Protein AF-A0A358HWW7-F1 (afdb_monomer_lite)

Sequence (74 aa):
NRFMDGFQDSISVIFHFHYRWSKKNQVGRNGFAVQEHLEIIDAILRQDQGAATAALERHLETAHQTFLASLQRD

Secondary structure (DSSP, 8-state):
-HHHHHHHHHHHHHHHHHHHS-TTSHHHHHHHHHHHHHHHHHHHHTT-HHHHHHHHHHHHHHHHHHHHHHHTT-

Foldseek 3Di:
DVVVVVVVVLVVVLVVVLVPADPPCNPVLVVVLVVLVVQLVVCVVVVNPVSNVVSVVVSSVSSVVVVVVRVVVD

Radius of gyration: 13.19 Å; chains: 1; bounding box: 31×26×34 Å

Structure (mmCIF, N/CA/C/O backbone):
data_AF-A0A358HWW7-F1
#
_entry.id   AF-A0A358HWW7-F1
#
loop_
_atom_site.group_PDB
_atom_site.id
_atom_site.type_symbol
_atom_site.label_atom_id
_atom_site.label_alt_id
_atom_site.label_comp_id
_atom_site.label_asym_id
_atom_site.label_entity_id
_atom_site.label_seq_id
_atom_site.pdbx_PDB_ins_code
_atom_site.Cartn_x
_atom_site.Cartn_y
_atom_site.Cartn_z
_atom_site.occupancy
_atom_site.B_iso_or_equiv
_atom_site.auth_seq_id
_atom_site.auth_comp_id
_atom_site.auth_asym_id
_atom_site.auth_atom_id
_atom_site.pdbx_PDB_model_num
ATOM 1 N N . ASN A 1 1 ? -12.738 12.193 2.986 1.00 52.75 1 ASN A N 1
ATOM 2 C CA . ASN A 1 1 ? -12.079 11.645 4.201 1.00 52.75 1 ASN A CA 1
ATOM 3 C C . ASN A 1 1 ? -10.616 11.672 3.841 1.00 52.75 1 ASN A C 1
ATOM 5 O O . ASN A 1 1 ? -10.256 10.922 2.949 1.00 52.75 1 ASN A O 1
ATOM 9 N N . ARG A 1 2 ? -9.810 12.530 4.480 1.00 55.00 2 ARG A N 1
ATOM 10 C CA . ARG A 1 2 ? -8.403 12.781 4.113 1.00 55.00 2 ARG A CA 1
ATOM 11 C C . ARG A 1 2 ? -7.594 11.506 3.836 1.00 55.00 2 ARG A C 1
ATOM 13 O O . ARG A 1 2 ? -6.720 11.520 2.980 1.00 55.00 2 ARG A O 1
ATOM 20 N N . PHE A 1 3 ? -7.891 10.424 4.555 1.00 58.69 3 PHE A N 1
ATOM 21 C CA . PHE A 1 3 ? -7.254 9.126 4.354 1.00 58.69 3 PHE A CA 1
ATOM 22 C C . PHE A 1 3 ? -7.609 8.494 2.997 1.00 58.69 3 PHE A C 1
ATOM 24 O O . PHE A 1 3 ? -6.721 8.066 2.272 1.00 58.69 3 PHE A O 1
ATOM 31 N N . MET A 1 4 ? -8.893 8.494 2.627 1.00 56.12 4 MET A N 1
ATOM 32 C CA . MET A 1 4 ? -9.367 7.964 1.342 1.00 56.12 4 MET A CA 1
ATOM 33 C C . MET A 1 4 ? -8.936 8.819 0.147 1.00 56.12 4 MET A C 1
ATOM 35 O O . MET A 1 4 ? -8.673 8.279 -0.923 1.00 56.12 4 MET A O 1
ATOM 39 N N . ASP A 1 5 ? -8.824 10.133 0.341 1.00 61.22 5 ASP A N 1
ATOM 40 C CA . ASP A 1 5 ? -8.420 11.049 -0.728 1.00 61.22 5 ASP A CA 1
ATOM 41 C C . ASP A 1 5 ? -6.929 10.841 -1.079 1.00 61.22 5 ASP A C 1
ATOM 43 O O . ASP A 1 5 ? -6.592 10.617 -2.238 1.00 61.22 5 ASP A O 1
ATOM 47 N N . GLY A 1 6 ? -6.038 10.765 -0.078 1.00 60.03 6 GLY A N 1
ATOM 48 C CA . GLY A 1 6 ? -4.623 10.418 -0.309 1.00 60.03 6 GLY A CA 1
ATOM 49 C C . GLY A 1 6 ? -4.400 8.968 -0.776 1.00 60.03 6 GLY A C 1
ATOM 50 O O . GLY A 1 6 ? -3.432 8.670 -1.483 1.00 60.03 6 GLY A O 1
ATOM 51 N N . PHE A 1 7 ? -5.315 8.062 -0.414 1.00 65.00 7 PHE A N 1
ATOM 52 C CA . PHE A 1 7 ? -5.340 6.677 -0.884 1.00 65.00 7 PHE A CA 1
ATOM 53 C C . PHE A 1 7 ? -5.623 6.586 -2.390 1.00 65.00 7 PHE A C 1
ATOM 55 O O . PHE A 1 7 ? -4.910 5.867 -3.090 1.00 65.00 7 PHE A O 1
ATOM 62 N N . GLN A 1 8 ? -6.603 7.336 -2.911 1.00 63.09 8 GLN A N 1
ATOM 63 C CA . GLN A 1 8 ? -6.911 7.331 -4.346 1.00 63.09 8 GLN A CA 1
ATOM 64 C C . GLN A 1 8 ? -5.741 7.822 -5.203 1.00 63.09 8 GLN A C 1
ATOM 66 O O . GLN A 1 8 ? -5.466 7.216 -6.239 1.00 63.09 8 GLN A O 1
ATOM 71 N N . ASP A 1 9 ? -5.020 8.853 -4.762 1.00 64.25 9 ASP A N 1
ATOM 72 C CA . ASP A 1 9 ? -3.873 9.383 -5.507 1.00 64.25 9 ASP A CA 1
ATOM 73 C C . ASP A 1 9 ? -2.717 8.373 -5.570 1.00 64.25 9 ASP A C 1
ATOM 75 O O . ASP A 1 9 ? -2.140 8.140 -6.636 1.00 64.25 9 ASP A O 1
ATOM 79 N N . SER A 1 10 ? -2.427 7.703 -4.451 1.00 62.59 10 SER A N 1
ATOM 80 C CA . SER A 1 10 ? -1.349 6.707 -4.372 1.00 62.59 10 SER A CA 1
ATOM 81 C C . SER A 1 10 ? -1.666 5.454 -5.201 1.00 62.59 10 SER A C 1
ATOM 83 O O . SER A 1 10 ? -0.825 4.977 -5.965 1.00 62.59 10 SER A O 1
ATOM 85 N N . ILE A 1 11 ? -2.908 4.961 -5.120 1.00 63.88 11 ILE A N 1
ATOM 86 C CA . ILE A 1 11 ? -3.408 3.834 -5.924 1.00 63.88 11 ILE A CA 1
ATOM 87 C C . ILE A 1 11 ? -3.377 4.182 -7.418 1.00 63.88 11 ILE A C 1
ATOM 89 O O . ILE A 1 11 ? -2.946 3.364 -8.227 1.00 63.88 11 ILE A O 1
ATOM 93 N N . SER A 1 12 ? -3.787 5.395 -7.798 1.00 67.62 12 SER A N 1
ATOM 94 C CA . SER A 1 12 ? -3.830 5.831 -9.199 1.00 67.62 12 SER A CA 1
ATOM 95 C C . SER A 1 12 ? -2.449 5.788 -9.857 1.00 67.62 12 SER A C 1
ATOM 97 O O . SER A 1 12 ? -2.307 5.260 -10.962 1.00 67.62 12 SER A O 1
ATOM 99 N N . VAL A 1 13 ? -1.407 6.249 -9.155 1.00 66.12 13 VAL A N 1
ATOM 100 C CA . VAL A 1 13 ? -0.019 6.160 -9.633 1.00 66.12 13 VAL A CA 1
ATOM 101 C C . VAL A 1 13 ? 0.397 4.699 -9.804 1.00 66.12 13 VAL A C 1
ATOM 103 O O . VAL A 1 13 ? 0.853 4.312 -10.880 1.00 66.12 13 VAL A O 1
ATOM 106 N N . ILE A 1 14 ? 0.180 3.861 -8.788 1.00 64.56 14 ILE A N 1
ATOM 107 C CA . ILE A 1 14 ? 0.566 2.444 -8.829 1.00 64.56 14 ILE A CA 1
ATOM 108 C C . ILE A 1 14 ? -0.123 1.730 -9.999 1.00 64.56 14 ILE A C 1
ATOM 110 O O . ILE A 1 14 ? 0.558 1.091 -10.801 1.00 64.56 14 ILE A O 1
ATOM 114 N N . PHE A 1 15 ? -1.438 1.901 -10.169 1.00 60.81 15 PHE A N 1
ATOM 115 C CA . PHE A 1 15 ? -2.209 1.308 -11.267 1.00 60.81 15 PHE A CA 1
ATOM 116 C C . PHE A 1 15 ? -1.777 1.838 -12.640 1.00 60.81 15 PHE A C 1
ATOM 118 O O . PHE A 1 15 ? -1.601 1.048 -13.571 1.00 60.81 15 PHE A O 1
ATOM 125 N N . HIS A 1 16 ? -1.561 3.149 -12.783 1.00 63.47 16 HIS A N 1
ATOM 126 C CA . HIS A 1 16 ? -1.142 3.746 -14.052 1.00 63.47 16 HIS A CA 1
ATOM 127 C C . HIS A 1 16 ? 0.188 3.161 -14.546 1.00 63.47 16 HIS A C 1
ATOM 129 O O . HIS A 1 16 ? 0.340 2.867 -15.734 1.00 63.47 16 HIS A O 1
ATOM 135 N N . PHE A 1 17 ? 1.134 2.927 -13.635 1.00 56.03 17 PHE A N 1
ATOM 136 C CA .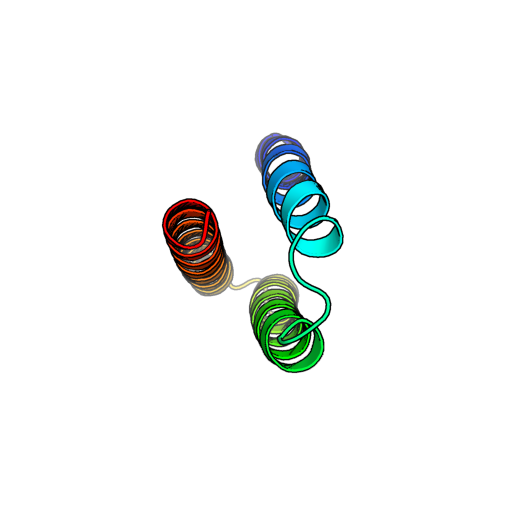 PHE A 1 17 ? 2.417 2.316 -13.972 1.00 56.03 17 PHE A CA 1
ATOM 137 C C . PHE A 1 17 ? 2.335 0.786 -14.106 1.00 56.03 17 PHE A C 1
ATOM 139 O O . PHE A 1 17 ? 2.970 0.233 -15.007 1.00 56.03 17 PHE A O 1
ATOM 146 N N . HIS A 1 18 ? 1.502 0.099 -13.311 1.00 58.25 18 HIS A N 1
ATOM 147 C CA . HIS A 1 18 ? 1.318 -1.356 -13.405 1.00 58.25 18 HIS A CA 1
ATOM 148 C C . HIS A 1 18 ? 0.771 -1.792 -14.766 1.00 58.25 18 HIS A C 1
ATOM 150 O O . HIS A 1 18 ? 1.294 -2.728 -15.366 1.00 58.25 18 HIS A O 1
ATOM 156 N N . TYR A 1 19 ? -0.246 -1.104 -15.293 1.00 53.59 19 TYR A N 1
ATOM 157 C CA . TYR A 1 19 ? -0.875 -1.480 -16.565 1.00 53.59 19 TYR A CA 1
ATOM 158 C C . TYR A 1 19 ? -0.030 -1.139 -17.796 1.00 53.59 19 TYR A C 1
ATOM 160 O O . TYR A 1 19 ? -0.228 -1.731 -18.859 1.00 53.59 19 TYR A O 1
ATOM 168 N N . ARG A 1 20 ? 0.920 -0.204 -17.674 1.00 54.50 20 ARG A N 1
ATOM 169 C CA . ARG A 1 20 ? 1.713 0.278 -18.809 1.00 54.50 20 ARG A CA 1
ATOM 170 C C . ARG A 1 20 ? 3.002 -0.514 -19.041 1.00 54.50 20 ARG A C 1
ATOM 172 O O . ARG A 1 20 ? 3.542 -0.426 -20.141 1.00 54.50 20 ARG A O 1
ATOM 179 N N . TRP A 1 21 ? 3.481 -1.307 -18.072 1.00 57.06 21 TRP A N 1
ATOM 180 C CA . TRP A 1 21 ? 4.814 -1.920 -18.159 1.00 57.06 21 TRP A CA 1
ATOM 181 C C . TRP A 1 21 ? 4.833 -3.457 -18.007 1.00 57.06 21 TRP A C 1
ATOM 183 O O . TRP A 1 21 ? 4.654 -4.026 -16.932 1.00 57.06 21 TRP A O 1
ATOM 193 N N . SER A 1 22 ? 5.177 -4.115 -19.124 1.00 49.97 22 SER A N 1
ATOM 194 C CA . SER A 1 22 ? 5.593 -5.522 -19.290 1.00 49.97 22 SER A CA 1
ATOM 19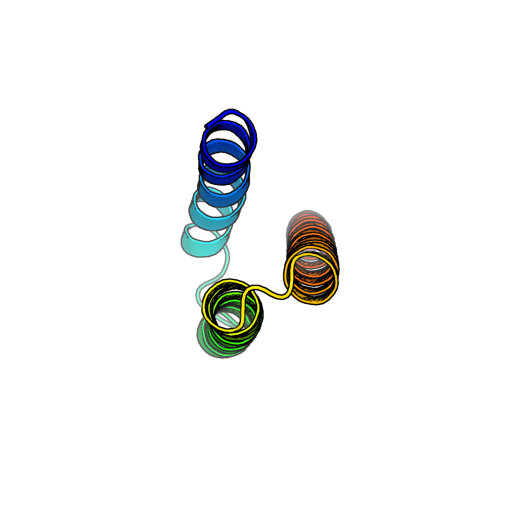5 C C . SER A 1 22 ? 4.512 -6.622 -19.323 1.00 49.97 22 SER A C 1
ATOM 197 O O . SER A 1 22 ? 4.296 -7.368 -18.361 1.00 49.97 22 SER A O 1
ATOM 199 N N . LYS A 1 23 ? 3.987 -6.856 -20.540 1.00 53.78 23 LYS A N 1
ATOM 200 C CA . LYS A 1 23 ? 3.058 -7.948 -20.906 1.00 53.78 23 LYS A CA 1
ATOM 201 C C . LYS A 1 23 ? 3.545 -9.376 -20.588 1.00 53.78 23 LYS A C 1
ATOM 203 O O . LYS A 1 23 ? 2.734 -10.294 -20.613 1.00 53.78 23 LYS A O 1
ATOM 208 N N . LYS A 1 24 ? 4.838 -9.601 -20.303 1.00 54.66 24 LYS A N 1
ATOM 209 C CA . LYS A 1 24 ? 5.415 -10.952 -20.111 1.00 54.66 24 LYS A CA 1
ATOM 210 C C . LYS A 1 24 ? 5.224 -11.536 -18.702 1.00 54.66 24 LYS A C 1
ATOM 212 O O . LYS A 1 24 ? 5.046 -12.740 -18.588 1.00 54.66 24 LYS A O 1
ATOM 217 N N . ASN A 1 25 ? 5.190 -10.701 -17.656 1.00 56.91 25 ASN A N 1
ATOM 218 C CA . ASN A 1 25 ? 5.026 -11.128 -16.249 1.00 56.91 25 ASN A CA 1
ATOM 219 C C . ASN A 1 25 ? 3.799 -10.470 -15.583 1.00 56.91 25 ASN A C 1
ATOM 221 O O . ASN A 1 25 ? 3.778 -10.248 -14.371 1.00 56.91 25 ASN A O 1
ATOM 225 N N . GLN A 1 26 ? 2.808 -10.076 -16.386 1.00 58.38 26 GLN A N 1
ATOM 226 C CA . GLN A 1 26 ? 1.660 -9.274 -15.952 1.00 58.38 26 GLN A CA 1
ATOM 227 C C . GLN A 1 26 ? 0.693 -10.074 -15.063 1.00 58.38 26 GLN A C 1
ATOM 229 O O . GLN A 1 26 ? 0.199 -9.555 -14.071 1.00 58.38 26 GLN A O 1
ATOM 234 N N . VAL A 1 27 ? 0.455 -11.352 -15.388 1.00 61.06 27 VAL A N 1
ATOM 235 C CA . VAL A 1 27 ? -0.586 -12.174 -14.740 1.00 61.06 27 VAL A CA 1
ATOM 236 C C . VAL A 1 27 ? -0.235 -12.508 -13.289 1.00 61.06 27 VAL A C 1
ATOM 238 O O . VAL A 1 27 ? -1.061 -12.317 -12.404 1.00 61.06 27 VAL A O 1
ATOM 241 N N . GLY A 1 28 ? 1.002 -12.947 -13.025 1.00 62.84 28 GLY A N 1
ATOM 242 C CA . GLY A 1 28 ? 1.440 -13.281 -11.664 1.00 62.84 28 GLY A CA 1
ATOM 243 C C . GLY A 1 28 ? 1.516 -12.062 -10.739 1.00 62.84 28 GLY A C 1
ATOM 244 O O . GLY A 1 28 ? 1.110 -12.143 -9.585 1.00 62.84 28 GLY A O 1
ATOM 245 N N . ARG A 1 29 ? 1.970 -10.912 -11.258 1.00 65.75 29 ARG A N 1
ATOM 246 C CA . ARG A 1 29 ? 2.069 -9.662 -10.483 1.00 65.75 29 ARG A CA 1
ATOM 247 C C . ARG A 1 29 ? 0.703 -9.031 -10.211 1.00 65.75 29 ARG A C 1
ATOM 249 O O . ARG A 1 29 ? 0.449 -8.646 -9.077 1.00 65.75 29 ARG A O 1
ATOM 256 N N . ASN A 1 30 ? -0.204 -9.029 -11.193 1.00 70.62 30 ASN A N 1
ATOM 257 C CA . ASN A 1 30 ? -1.588 -8.606 -10.957 1.00 70.62 30 ASN A CA 1
ATOM 258 C C . ASN A 1 30 ? -2.297 -9.519 -9.952 1.00 70.62 30 ASN A C 1
ATOM 260 O O . ASN A 1 30 ? -3.041 -9.021 -9.117 1.00 70.62 30 ASN A O 1
ATOM 264 N N . GLY A 1 31 ? -2.068 -10.836 -10.009 1.00 76.06 31 GLY A N 1
ATOM 265 C CA . GLY A 1 31 ? -2.635 -11.767 -9.031 1.00 76.06 31 GLY A CA 1
ATOM 266 C C . GLY A 1 31 ? -2.179 -11.459 -7.603 1.00 76.06 31 GLY A C 1
ATOM 267 O O . GLY A 1 31 ? -3.004 -11.416 -6.695 1.00 76.06 31 GLY A O 1
ATOM 268 N N . PHE A 1 32 ? -0.887 -11.172 -7.421 1.00 81.75 32 PHE A N 1
ATOM 269 C CA . PHE A 1 32 ? -0.332 -10.799 -6.119 1.00 81.75 32 PHE A CA 1
ATOM 270 C C . PHE A 1 32 ? -0.910 -9.475 -5.596 1.00 81.75 32 PHE A C 1
ATOM 272 O O . PHE A 1 32 ? -1.400 -9.428 -4.473 1.00 81.75 32 PHE A O 1
ATOM 279 N N . ALA A 1 33 ? -0.962 -8.434 -6.433 1.00 83.94 33 ALA A N 1
ATOM 280 C CA . ALA A 1 33 ? -1.536 -7.144 -6.048 1.00 83.94 33 ALA A CA 1
ATOM 281 C C . ALA A 1 33 ? -3.032 -7.245 -5.691 1.00 83.94 33 ALA A C 1
ATOM 283 O O . ALA A 1 33 ? -3.489 -6.633 -4.729 1.00 83.94 33 ALA A O 1
ATOM 284 N N . VAL A 1 34 ? -3.808 -8.051 -6.429 1.00 86.25 34 VAL A N 1
ATOM 285 C CA . VAL A 1 34 ? -5.223 -8.306 -6.106 1.00 86.25 34 VAL A CA 1
ATOM 286 C C . VAL A 1 34 ? -5.364 -8.968 -4.736 1.00 86.25 34 VAL A C 1
ATOM 288 O O . VAL A 1 34 ? -6.247 -8.582 -3.974 1.00 86.25 34 VAL A O 1
ATOM 291 N N . GLN A 1 35 ? -4.495 -9.923 -4.400 1.00 90.25 35 GLN A N 1
ATOM 292 C CA . GLN A 1 35 ? -4.514 -10.567 -3.089 1.00 90.25 35 GLN A CA 1
ATOM 293 C C . GLN A 1 35 ? -4.245 -9.559 -1.962 1.00 90.25 35 GLN A C 1
ATOM 295 O O . GLN A 1 35 ? -4.991 -9.523 -0.986 1.00 90.25 35 GLN A O 1
ATOM 300 N N . GLU A 1 36 ? -3.247 -8.689 -2.126 1.00 90.69 36 GLU A N 1
ATOM 301 C CA . GLU A 1 36 ? -2.951 -7.630 -1.152 1.00 90.69 36 GLU A CA 1
ATOM 302 C C . GLU A 1 36 ? -4.119 -6.642 -0.998 1.00 90.69 36 GLU A C 1
ATOM 304 O O . GLU A 1 36 ? -4.469 -6.253 0.116 1.00 90.69 36 GLU A O 1
ATOM 309 N N . HIS A 1 37 ? -4.786 -6.273 -2.096 1.00 90.38 37 HIS A N 1
ATOM 310 C CA . HIS A 1 37 ? -5.983 -5.433 -2.032 1.00 90.38 37 HIS A CA 1
ATOM 311 C C . HIS A 1 37 ? -7.132 -6.095 -1.271 1.00 90.38 37 HIS A C 1
ATOM 313 O O . HIS A 1 37 ? -7.811 -5.427 -0.488 1.00 90.38 37 HIS A O 1
ATOM 319 N N . LEU A 1 38 ? -7.353 -7.396 -1.476 1.00 94.50 38 LEU A N 1
ATOM 320 C CA . LEU A 1 38 ? -8.376 -8.137 -0.742 1.00 94.50 38 LEU A CA 1
ATOM 321 C C . LEU A 1 38 ? -8.071 -8.176 0.760 1.00 94.50 38 LEU A C 1
ATOM 323 O O . LEU A 1 38 ? -8.996 -8.021 1.549 1.00 94.50 38 LEU A O 1
ATOM 327 N N . GLU A 1 39 ? -6.804 -8.296 1.163 1.00 94.12 39 GLU A N 1
ATOM 328 C CA . GLU A 1 39 ? -6.402 -8.242 2.577 1.00 94.12 39 GLU A CA 1
ATOM 329 C C . GLU A 1 39 ? -6.711 -6.882 3.224 1.00 94.12 39 GLU A C 1
ATOM 331 O O . GLU A 1 39 ? -7.200 -6.831 4.354 1.00 94.12 39 GLU A O 1
ATOM 336 N N . ILE A 1 40 ? -6.494 -5.779 2.499 1.00 93.12 40 ILE A N 1
ATOM 337 C CA . ILE A 1 40 ? -6.864 -4.431 2.959 1.00 93.12 40 ILE A CA 1
ATOM 338 C C . ILE A 1 40 ? -8.385 -4.326 3.138 1.00 93.12 40 ILE A C 1
ATOM 340 O O . ILE A 1 40 ? -8.859 -3.867 4.179 1.00 93.12 40 ILE A O 1
ATOM 344 N N . ILE A 1 41 ? -9.156 -4.758 2.134 1.00 93.31 41 ILE A N 1
ATOM 345 C CA . ILE A 1 41 ? -10.626 -4.698 2.161 1.00 93.31 41 ILE A CA 1
ATOM 346 C C . ILE A 1 41 ? -11.173 -5.539 3.316 1.00 93.31 41 ILE A C 1
ATOM 348 O O . ILE A 1 41 ? -12.039 -5.079 4.056 1.00 93.31 41 ILE A O 1
ATOM 352 N N . ASP A 1 42 ? -10.650 -6.745 3.500 1.00 95.75 42 ASP A N 1
ATOM 353 C CA . ASP A 1 42 ? -11.068 -7.676 4.544 1.00 95.75 42 ASP A CA 1
ATOM 354 C C . ASP A 1 42 ? -10.799 -7.110 5.951 1.00 95.75 42 ASP A C 1
ATOM 356 O O . ASP A 1 42 ? -11.666 -7.157 6.824 1.00 95.75 42 ASP A O 1
ATOM 360 N N . ALA A 1 43 ? -9.647 -6.465 6.163 1.00 94.69 43 ALA A N 1
ATOM 361 C CA . ALA A 1 43 ? -9.346 -5.777 7.418 1.00 94.69 43 ALA A CA 1
ATOM 362 C C . ALA A 1 43 ? -10.289 -4.588 7.692 1.00 94.69 43 ALA A C 1
ATOM 364 O O . ALA A 1 43 ? -10.776 -4.426 8.815 1.00 94.69 43 ALA A O 1
ATOM 365 N N . ILE A 1 44 ? -10.616 -3.797 6.662 1.00 93.19 44 ILE A N 1
ATOM 366 C CA . ILE A 1 44 ? -11.593 -2.700 6.768 1.00 93.19 44 ILE A CA 1
ATOM 367 C C . ILE A 1 44 ? -12.984 -3.243 7.116 1.00 93.19 44 ILE A C 1
ATOM 369 O O . ILE A 1 44 ? -13.653 -2.690 7.990 1.00 93.19 44 ILE A O 1
ATOM 373 N N . LEU A 1 45 ? -13.419 -4.329 6.468 1.00 95.00 45 LEU A N 1
ATOM 374 C CA . LEU A 1 45 ? -14.719 -4.960 6.726 1.00 95.00 45 LEU A CA 1
ATOM 375 C C . LEU A 1 45 ? -14.825 -5.508 8.154 1.00 95.00 45 LEU A C 1
ATOM 377 O O . LEU A 1 45 ? -15.903 -5.460 8.744 1.00 95.00 45 LEU A O 1
ATOM 381 N N . ARG A 1 46 ? -13.711 -5.963 8.738 1.00 96.69 46 ARG A N 1
ATOM 382 C CA . ARG A 1 46 ? -13.628 -6.359 10.154 1.00 96.69 46 ARG A CA 1
ATOM 383 C C . ARG A 1 46 ? -13.518 -5.187 11.130 1.00 96.69 46 ARG A C 1
ATOM 385 O O . ARG A 1 46 ? -13.466 -5.417 12.333 1.00 96.69 46 ARG A O 1
ATOM 392 N N . GLN A 1 47 ? -13.486 -3.951 10.631 1.00 95.44 47 GLN A N 1
ATOM 393 C CA . GLN A 1 47 ? -13.251 -2.735 11.415 1.00 95.44 47 GLN A CA 1
ATOM 394 C C . GLN A 1 47 ? -11.922 -2.751 12.194 1.00 95.44 47 GLN A C 1
ATOM 396 O O . GLN A 1 47 ? -11.763 -2.026 13.177 1.00 95.44 47 GLN A O 1
ATOM 401 N N . ASP A 1 48 ? -10.947 -3.536 11.732 1.00 96.19 48 ASP A N 1
ATOM 402 C CA . ASP A 1 48 ? -9.618 -3.610 12.328 1.00 96.19 48 ASP A CA 1
ATOM 403 C C . ASP A 1 48 ? -8.690 -2.606 11.638 1.00 96.19 48 ASP A C 1
ATOM 405 O O . ASP A 1 48 ? -8.072 -2.872 10.604 1.00 96.19 48 ASP A O 1
ATOM 409 N N . GLN A 1 49 ? -8.611 -1.409 12.219 1.00 91.38 49 GLN A N 1
ATOM 410 C CA . GLN A 1 49 ? -7.777 -0.330 11.691 1.00 91.38 49 GLN A CA 1
ATOM 411 C C . GLN A 1 49 ? -6.281 -0.664 11.721 1.00 91.38 49 GLN A C 1
ATOM 413 O O . GLN A 1 49 ? -5.543 -0.217 10.839 1.00 91.38 49 GLN A O 1
ATOM 418 N N . GLY A 1 50 ? -5.832 -1.447 12.708 1.00 93.81 50 GLY A N 1
ATOM 419 C CA . GLY A 1 50 ? -4.435 -1.857 12.819 1.00 93.81 50 GLY A CA 1
ATOM 420 C C . GLY A 1 50 ? -4.062 -2.792 11.675 1.00 93.81 50 GLY A C 1
ATOM 421 O O . GLY A 1 50 ? -3.103 -2.531 10.947 1.00 93.81 50 GLY A O 1
ATOM 422 N N . ALA A 1 51 ? -4.881 -3.821 11.452 1.00 92.38 51 ALA A N 1
ATOM 423 C CA . ALA A 1 51 ? -4.696 -4.749 10.342 1.00 92.38 51 ALA A CA 1
ATOM 424 C C . ALA A 1 51 ? -4.816 -4.055 8.977 1.00 92.38 51 ALA A C 1
ATOM 426 O O . ALA A 1 51 ? -4.023 -4.341 8.080 1.00 92.38 51 ALA A O 1
ATOM 427 N N . ALA A 1 52 ? -5.750 -3.112 8.819 1.00 91.06 52 ALA A N 1
ATOM 428 C CA . ALA A 1 52 ? -5.928 -2.380 7.566 1.00 91.06 52 ALA A CA 1
ATOM 429 C C . ALA A 1 52 ? -4.706 -1.511 7.233 1.00 91.06 52 ALA A C 1
ATOM 431 O O . ALA A 1 52 ? -4.254 -1.492 6.089 1.00 91.06 52 ALA A O 1
ATOM 432 N N . THR A 1 53 ? -4.141 -0.838 8.240 1.00 91.12 53 THR A N 1
ATOM 433 C CA . THR A 1 53 ? -2.930 -0.020 8.078 1.00 91.12 53 THR A CA 1
ATOM 434 C C . THR A 1 53 ? -1.736 -0.896 7.708 1.00 91.12 53 THR A C 1
ATOM 436 O O . THR A 1 53 ? -1.079 -0.637 6.704 1.00 91.12 53 THR A O 1
ATOM 439 N N . ALA A 1 54 ? -1.514 -1.991 8.440 1.00 93.69 54 ALA A N 1
ATOM 440 C CA . ALA A 1 54 ? -0.412 -2.912 8.167 1.00 93.69 54 ALA A CA 1
ATOM 441 C C . ALA A 1 54 ? -0.529 -3.593 6.788 1.00 93.69 54 ALA A C 1
ATOM 443 O O . ALA A 1 54 ? 0.471 -3.804 6.102 1.00 93.69 54 ALA A O 1
ATOM 444 N N . ALA A 1 55 ? -1.744 -3.945 6.353 1.00 92.31 55 ALA A N 1
ATOM 445 C CA . ALA A 1 55 ? -1.979 -4.492 5.018 1.00 92.31 55 ALA A CA 1
ATOM 446 C C . ALA A 1 55 ? -1.680 -3.461 3.917 1.00 92.31 55 ALA A C 1
ATOM 448 O O . ALA A 1 55 ? -1.071 -3.802 2.903 1.00 92.31 55 ALA A O 1
ATOM 449 N N . LEU A 1 56 ? -2.051 -2.197 4.135 1.00 88.50 56 LEU A N 1
ATOM 450 C CA . LEU A 1 56 ? -1.769 -1.116 3.195 1.00 88.50 56 LEU A CA 1
ATOM 451 C C . LEU A 1 56 ? -0.269 -0.820 3.091 1.00 88.50 56 LEU A C 1
ATOM 453 O O . LEU A 1 56 ? 0.244 -0.678 1.984 1.00 88.50 56 LEU A O 1
ATOM 457 N N . GLU A 1 57 ? 0.443 -0.765 4.216 1.00 90.62 57 GLU A N 1
ATOM 458 C CA . GLU A 1 57 ? 1.898 -0.572 4.235 1.00 90.62 57 GLU A CA 1
ATOM 459 C C . GLU A 1 57 ? 2.621 -1.672 3.449 1.00 90.62 57 GLU A C 1
ATOM 461 O O . GLU A 1 57 ? 3.480 -1.370 2.620 1.00 90.62 57 GLU A O 1
ATOM 466 N N . ARG A 1 58 ? 2.218 -2.939 3.632 1.00 92.12 58 ARG A N 1
ATOM 467 C CA . ARG A 1 58 ? 2.756 -4.060 2.844 1.00 92.12 58 ARG A CA 1
ATOM 468 C C . ARG A 1 58 ? 2.510 -3.887 1.347 1.00 92.12 58 ARG A C 1
ATOM 470 O O . ARG A 1 58 ? 3.445 -4.045 0.569 1.00 92.12 58 ARG A O 1
ATOM 477 N N . HIS A 1 59 ? 1.294 -3.514 0.951 1.00 89.31 59 HIS A N 1
ATOM 478 C CA . HIS A 1 59 ? 0.970 -3.285 -0.457 1.00 89.31 59 HIS A CA 1
ATOM 479 C C . HIS A 1 59 ? 1.827 -2.171 -1.082 1.00 89.31 59 HIS A C 1
ATOM 481 O O . HIS A 1 59 ? 2.329 -2.317 -2.198 1.00 89.31 59 HIS A O 1
ATOM 487 N N . LEU A 1 60 ? 2.030 -1.063 -0.362 1.00 87.38 60 LEU A N 1
ATOM 488 C CA . LEU A 1 60 ? 2.864 0.046 -0.834 1.00 87.38 60 LEU A CA 1
ATOM 489 C C . LEU A 1 60 ? 4.337 -0.359 -0.971 1.00 87.38 60 LEU A C 1
ATOM 491 O O . LEU A 1 60 ? 4.975 0.018 -1.954 1.00 87.38 60 LEU A O 1
ATOM 495 N N . GLU A 1 61 ? 4.863 -1.159 -0.042 1.00 88.75 61 GLU A N 1
ATOM 496 C CA . GLU A 1 61 ? 6.226 -1.696 -0.123 1.00 88.75 61 GLU A CA 1
ATOM 497 C C . GLU A 1 61 ? 6.394 -2.610 -1.348 1.00 88.75 61 GLU A C 1
ATOM 499 O O . GLU A 1 61 ? 7.308 -2.413 -2.153 1.00 88.75 61 GLU A O 1
ATOM 504 N N . THR A 1 62 ? 5.469 -3.551 -1.568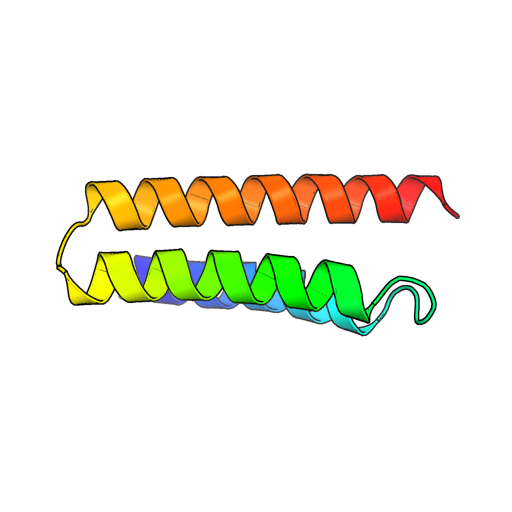 1.00 85.62 62 THR A N 1
ATOM 505 C CA . THR A 1 62 ? 5.460 -4.409 -2.765 1.00 85.62 62 THR A CA 1
ATOM 506 C C . THR A 1 62 ? 5.392 -3.581 -4.051 1.00 85.62 62 THR A C 1
ATOM 508 O O . THR A 1 62 ? 6.116 -3.852 -5.021 1.00 85.62 62 THR A O 1
ATOM 511 N N . ALA A 1 63 ? 4.526 -2.566 -4.088 1.00 83.25 63 ALA A N 1
ATOM 512 C CA . ALA A 1 63 ? 4.372 -1.688 -5.241 1.00 83.25 63 ALA A CA 1
ATOM 513 C C . ALA A 1 63 ? 5.661 -0.903 -5.524 1.00 83.25 63 ALA A C 1
ATOM 515 O O . ALA A 1 63 ? 6.103 -0.843 -6.676 1.00 83.25 63 ALA A O 1
ATOM 516 N N . HIS A 1 64 ? 6.304 -0.369 -4.483 1.00 82.69 64 HIS A N 1
ATOM 517 C CA . HIS A 1 64 ? 7.580 0.334 -4.576 1.00 82.69 64 HIS A CA 1
ATOM 518 C C . HIS A 1 64 ? 8.699 -0.576 -5.104 1.00 82.69 64 HIS A C 1
ATOM 520 O O . HIS A 1 64 ? 9.387 -0.220 -6.063 1.00 82.69 64 HIS A O 1
ATOM 526 N N . GLN A 1 65 ? 8.835 -1.788 -4.563 1.00 84.31 65 GLN A N 1
ATOM 527 C CA . GLN A 1 65 ? 9.814 -2.769 -5.041 1.00 84.31 65 GLN A CA 1
ATOM 528 C C . GLN A 1 65 ? 9.565 -3.162 -6.499 1.00 84.31 65 GLN A C 1
ATOM 530 O O . GLN A 1 65 ? 10.497 -3.226 -7.304 1.00 84.31 65 GLN A O 1
ATOM 535 N N . THR A 1 66 ? 8.302 -3.386 -6.868 1.00 78.50 66 THR A N 1
ATOM 536 C CA . THR A 1 66 ? 7.932 -3.726 -8.246 1.00 78.50 66 THR A CA 1
ATOM 537 C C . THR A 1 66 ? 8.245 -2.584 -9.209 1.00 78.50 66 THR A C 1
ATOM 539 O O . THR A 1 66 ? 8.711 -2.832 -10.324 1.00 78.50 66 THR A O 1
ATOM 542 N N . PHE A 1 67 ? 8.028 -1.343 -8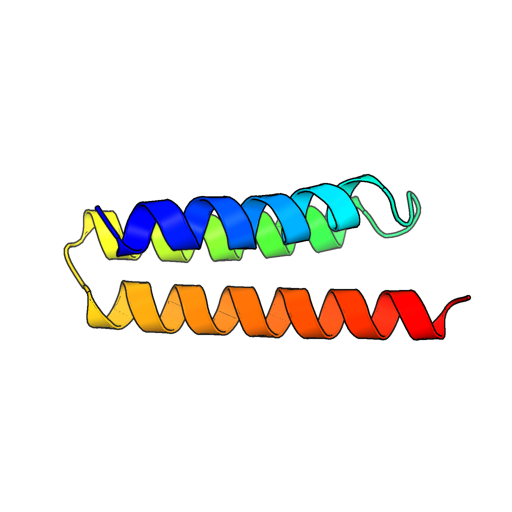.775 1.00 76.12 67 PHE A N 1
ATOM 543 C CA . PHE A 1 67 ? 8.386 -0.149 -9.526 1.00 76.12 67 PHE A CA 1
ATOM 544 C C . PHE A 1 67 ? 9.905 -0.050 -9.727 1.00 76.12 67 PHE A C 1
ATOM 546 O O . PHE A 1 67 ? 10.357 0.011 -10.870 1.00 76.12 67 PHE A O 1
ATOM 553 N N . LEU A 1 68 ? 10.712 -0.145 -8.668 1.00 81.88 68 LEU A N 1
ATOM 554 C CA . LEU A 1 68 ? 12.177 -0.098 -8.779 1.00 81.88 68 LEU A CA 1
ATOM 555 C C . LEU A 1 68 ? 12.740 -1.214 -9.670 1.00 81.88 68 LEU A C 1
ATOM 557 O O . LEU A 1 68 ? 13.589 -0.963 -10.525 1.00 81.88 68 LEU A O 1
ATOM 561 N N . ALA A 1 69 ? 12.231 -2.439 -9.529 1.00 74.62 69 ALA A N 1
ATOM 562 C CA . ALA A 1 69 ? 12.630 -3.567 -10.369 1.00 74.62 69 ALA A CA 1
ATOM 563 C C . ALA A 1 69 ? 12.241 -3.385 -11.847 1.00 74.62 69 ALA A C 1
ATOM 565 O O . ALA A 1 69 ? 12.823 -4.030 -12.722 1.00 74.62 69 ALA A O 1
ATOM 566 N N . SER A 1 70 ? 11.244 -2.543 -12.140 1.00 66.19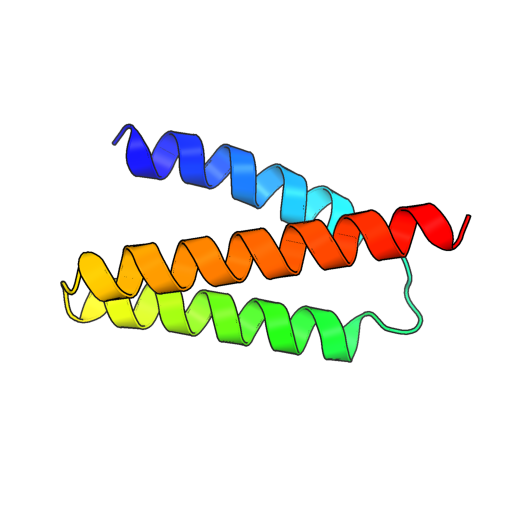 70 SER A N 1
ATOM 567 C CA . SER A 1 70 ? 10.888 -2.191 -13.516 1.00 66.19 70 SER A CA 1
ATOM 568 C C . SER A 1 70 ? 11.860 -1.182 -14.129 1.00 66.19 70 SER A C 1
ATOM 570 O O . SER A 1 70 ? 12.190 -1.339 -15.297 1.00 66.19 70 SER A O 1
ATOM 572 N N . LEU A 1 71 ? 12.393 -0.243 -13.335 1.00 71.56 71 LEU A N 1
ATOM 573 C CA . LEU A 1 71 ? 13.381 0.746 -13.786 1.00 71.56 71 LEU A CA 1
ATOM 574 C C . LEU A 1 71 ? 14.755 0.135 -14.092 1.00 71.56 71 LEU A C 1
ATOM 576 O O . LEU A 1 71 ? 15.471 0.643 -14.939 1.00 71.56 71 LEU A O 1
ATOM 580 N N . GLN A 1 72 ? 15.138 -0.949 -13.411 1.00 67.50 72 GLN A N 1
ATOM 581 C CA . GLN A 1 72 ? 16.418 -1.638 -13.647 1.00 67.50 72 GLN A CA 1
ATOM 582 C C . GLN A 1 72 ? 16.425 -2.531 -14.899 1.00 67.50 72 GLN A C 1
ATOM 584 O O . GLN A 1 72 ? 17.449 -3.133 -15.217 1.00 67.50 72 GLN A O 1
ATOM 589 N N . ARG A 1 73 ? 15.273 -2.709 -15.556 1.00 55.50 73 ARG A N 1
ATOM 590 C CA . ARG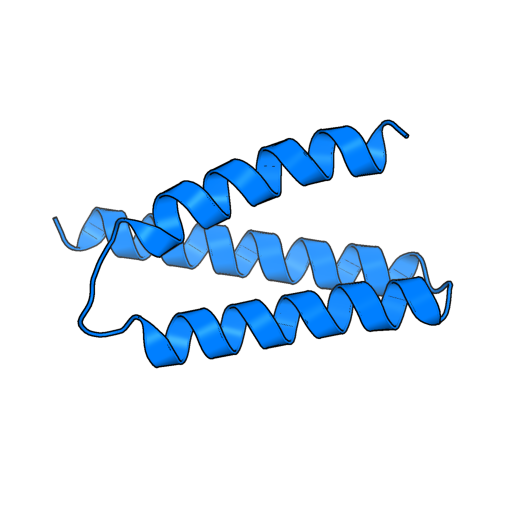 A 1 73 ? 15.127 -3.563 -16.745 1.00 55.50 73 ARG A CA 1
ATOM 591 C C . ARG A 1 73 ? 15.107 -2.786 -18.065 1.00 55.50 73 ARG A C 1
ATOM 593 O O . ARG A 1 73 ? 15.000 -3.440 -19.103 1.00 55.50 73 ARG A O 1
ATOM 600 N N . ASP A 1 74 ? 15.244 -1.464 -18.000 1.00 43.75 74 ASP A N 1
ATOM 601 C CA . ASP A 1 74 ? 15.479 -0.555 -19.128 1.00 43.75 74 ASP A CA 1
ATOM 602 C C . ASP A 1 74 ? 16.952 -0.106 -19.143 1.00 43.75 74 ASP A C 1
ATOM 604 O O . ASP A 1 74 ? 17.492 0.091 -20.256 1.00 43.75 74 ASP A O 1
#

pLDDT: mean 75.32, std 15.61, range [43.75, 96.69]

Organism: NCBI:txid168935

InterPro domains:
  IPR008920 Transcription regulator FadR/GntR, C-terminal [G3DSA:1.20.120.530] (1-73)
  IPR008920 Transcription regulator FadR/GntR, C-terminal [SSF48008] (3-69)
  IPR011711 GntR, C-terminal [PF07729] (1-61)